Protein AF-A0A1Z9MUP5-F1 (afdb_monomer_lite)

Foldseek 3Di:
DDDDDDPDDDPPPPPPVPPPPPLPQDDQDDDDLCCLLDDDLELLSLQVSLVVLLVSLLVLLVSDPAVVRQCVPPVSVVVNLVSLQSNLSSVVNSCVVHPCVLVDDDPRRDPVVSVVSQVSCVVRQFHSNVRNPGGD

Secondary structure (DSSP, 8-state):
---------------------------PPP--HHHHHSS--SHHHHHHHHHHHHHHHHHHHHTSSSHHHHHH-HHHHHHHHHHHHHHHHHHHHHHHHHGGGGGS--SS--HHHHHHHHHHHHHTTB-GGGGGG-B-

pLDDT: mean 86.46, std 18.6, range [33.03, 98.44]

Radius of gyration: 24.68 Å; chains: 1; bounding box: 64×33×85 Å

Sequence (136 aa):
MMHIFKINSIVFLSFFIIQCSSKNKPVMKEFDENYFVSGKLDPCDCNTKSVDLMNRTIKTRKSFSNVQELKSNQKAKKHITKIAKVYVKLAEKCFEKNATKLFIPSDCNNVKYLEEKQEELFSLGIRLNQGAKVWK

Structure (mmCIF, N/CA/C/O backbone):
data_AF-A0A1Z9MUP5-F1
#
_entry.id   AF-A0A1Z9MUP5-F1
#
loop_
_atom_site.group_PDB
_atom_site.id
_atom_site.type_symbol
_atom_site.label_atom_id
_atom_site.label_alt_id
_atom_site.label_comp_id
_atom_site.label_asym_id
_atom_site.label_entity_id
_atom_site.label_seq_id
_atom_site.pdbx_PDB_ins_code
_atom_site.Cartn_x
_atom_site.Cartn_y
_atom_site.Cartn_z
_atom_site.occupancy
_atom_site.B_iso_or_equiv
_atom_site.auth_seq_id
_atom_site.auth_comp_id
_atom_site.auth_asym_id
_atom_site.auth_atom_id
_atom_site.pdbx_PDB_model_num
ATOM 1 N N . MET A 1 1 ? -51.025 -19.449 66.403 1.00 39.38 1 MET A N 1
ATOM 2 C CA . MET A 1 1 ? -49.638 -19.949 66.345 1.00 39.38 1 MET A CA 1
ATOM 3 C C . MET A 1 1 ? -48.873 -19.063 65.366 1.00 39.38 1 MET A C 1
ATOM 5 O O . MET A 1 1 ? -49.243 -19.006 64.203 1.00 39.38 1 MET A O 1
ATOM 9 N N . MET A 1 2 ? -47.926 -18.282 65.898 1.00 33.03 2 MET A N 1
ATOM 10 C CA . MET A 1 2 ? -46.765 -17.648 65.233 1.00 33.03 2 MET A CA 1
ATOM 11 C C . MET A 1 2 ? -46.226 -18.494 64.050 1.00 33.03 2 MET A C 1
ATOM 13 O O . MET A 1 2 ? -46.297 -19.710 64.135 1.00 33.03 2 MET A O 1
ATOM 17 N N . HIS A 1 3 ? -45.668 -17.998 62.939 1.00 34.84 3 HIS A N 1
ATOM 18 C CA . HIS A 1 3 ? -44.850 -16.810 62.689 1.00 34.84 3 HIS A CA 1
ATOM 19 C C . HIS A 1 3 ? -44.962 -16.358 61.219 1.00 34.84 3 HIS A C 1
ATOM 21 O O . HIS A 1 3 ? -44.957 -17.165 60.294 1.00 34.84 3 HIS A O 1
ATOM 27 N N . ILE A 1 4 ? -44.939 -15.040 61.028 1.00 46.84 4 ILE A N 1
ATOM 28 C CA . ILE A 1 4 ? -44.531 -14.358 59.797 1.00 46.84 4 ILE A CA 1
ATOM 29 C C . ILE A 1 4 ? -43.035 -14.627 59.575 1.00 46.84 4 ILE A C 1
ATOM 31 O O . ILE A 1 4 ? -42.233 -14.273 60.437 1.00 46.8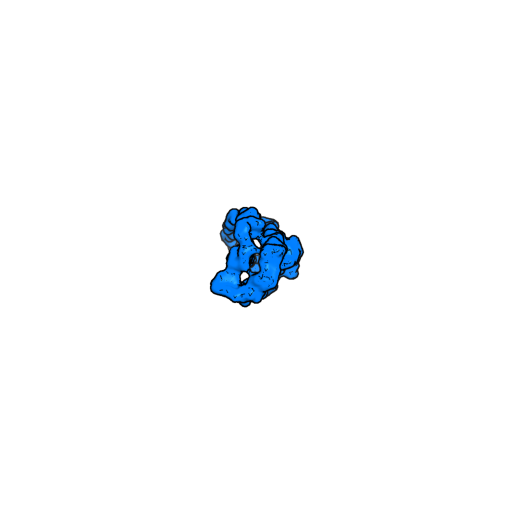4 4 ILE A O 1
ATOM 35 N N . PHE A 1 5 ? -42.650 -15.157 58.412 1.00 44.62 5 PHE A N 1
ATOM 36 C CA . PHE A 1 5 ? -41.295 -14.989 57.880 1.00 44.62 5 PHE A CA 1
ATOM 37 C C . PHE A 1 5 ? -41.371 -14.246 56.548 1.00 44.62 5 PHE A C 1
ATOM 39 O O . PHE A 1 5 ? -41.797 -14.771 55.523 1.00 44.62 5 PHE A O 1
ATOM 46 N N . LYS A 1 6 ? -40.986 -12.969 56.612 1.00 42.78 6 LYS A N 1
ATOM 47 C CA . LYS A 1 6 ? -40.738 -12.096 55.468 1.00 42.78 6 LYS A CA 1
ATOM 48 C C . LYS A 1 6 ? -39.600 -12.709 54.650 1.00 42.78 6 LYS A C 1
ATOM 50 O O . LYS A 1 6 ? -38.499 -12.870 55.172 1.00 42.78 6 LYS A O 1
ATOM 55 N N . ILE A 1 7 ? -39.856 -13.050 53.389 1.00 54.53 7 ILE A N 1
ATOM 56 C CA . ILE A 1 7 ? -38.804 -13.472 52.460 1.00 54.53 7 ILE A CA 1
ATOM 57 C C . ILE A 1 7 ? -37.987 -12.225 52.120 1.00 54.53 7 ILE A C 1
ATOM 59 O O . ILE A 1 7 ? -38.458 -11.308 51.451 1.00 54.53 7 ILE A O 1
ATOM 63 N N . ASN A 1 8 ? -36.786 -12.180 52.688 1.00 44.75 8 ASN A N 1
ATOM 64 C CA . ASN A 1 8 ? -35.794 -11.137 52.494 1.00 44.75 8 ASN A CA 1
ATOM 65 C C . ASN A 1 8 ? -35.348 -11.088 51.028 1.00 44.75 8 ASN A C 1
ATOM 67 O O . ASN A 1 8 ? -34.952 -12.101 50.451 1.00 44.75 8 ASN A O 1
ATOM 71 N N . SER A 1 9 ? -35.359 -9.881 50.467 1.00 53.12 9 SER A N 1
ATOM 72 C CA . SER A 1 9 ? -34.668 -9.518 49.235 1.00 53.12 9 SER A CA 1
ATOM 73 C C . SER A 1 9 ? -33.203 -9.953 49.267 1.00 53.12 9 SER A C 1
ATOM 75 O O . SER A 1 9 ? -32.442 -9.484 50.110 1.00 53.12 9 SER A O 1
ATOM 77 N N . ILE A 1 10 ? -32.777 -10.739 48.280 1.00 55.47 10 ILE A N 1
ATOM 78 C CA . ILE A 1 10 ? -31.390 -10.721 47.806 1.00 55.47 10 ILE A CA 1
ATOM 79 C C . ILE A 1 10 ? -31.450 -10.530 46.294 1.00 55.47 10 ILE A C 1
ATOM 81 O O . ILE A 1 10 ? -31.579 -11.468 45.512 1.00 55.47 10 ILE A O 1
ATOM 85 N N . VAL A 1 11 ? -31.409 -9.260 45.897 1.00 54.88 11 VAL A N 1
ATOM 86 C CA . VAL A 1 11 ? -31.153 -8.834 44.524 1.00 54.88 11 VAL A CA 1
ATOM 87 C C . VAL A 1 11 ? -29.712 -9.233 44.214 1.00 54.88 11 VAL A C 1
ATOM 89 O O . VAL A 1 11 ? -28.775 -8.565 44.648 1.00 54.88 11 VAL A O 1
ATOM 92 N N . PHE A 1 12 ? -29.519 -10.336 43.490 1.00 52.31 12 PHE A N 1
ATOM 93 C CA . PHE A 1 12 ? -28.236 -10.634 42.858 1.00 52.31 12 PHE A CA 1
ATOM 94 C C . PHE A 1 12 ? -28.038 -9.631 41.717 1.00 52.31 12 PHE A C 1
ATOM 96 O O . PHE A 1 12 ? -28.380 -9.879 40.563 1.00 52.31 12 PHE A O 1
ATOM 103 N N . LEU A 1 13 ? -27.523 -8.453 42.070 1.00 52.12 13 LEU A N 1
ATOM 104 C CA . LEU A 1 13 ? -26.994 -7.486 41.124 1.00 52.12 13 LEU A CA 1
ATOM 105 C C . LEU A 1 13 ? -25.732 -8.125 40.529 1.00 52.12 13 LEU A C 1
ATOM 107 O O . LEU A 1 13 ? -24.635 -8.005 41.073 1.00 52.12 13 LEU A O 1
ATOM 111 N N . SER A 1 14 ? -25.893 -8.886 39.447 1.00 57.44 14 SER A N 1
ATOM 112 C CA . SER A 1 14 ? -24.769 -9.366 38.654 1.00 57.44 14 SER A CA 1
ATOM 113 C C . SER A 1 14 ? -24.100 -8.145 38.030 1.00 57.44 14 SER A C 1
ATOM 115 O O . SER A 1 14 ? -24.473 -7.695 36.945 1.00 57.44 14 SER A O 1
ATOM 117 N N . PHE A 1 15 ? -23.134 -7.580 38.754 1.00 53.69 15 PHE A N 1
ATOM 118 C CA . PHE A 1 15 ? -22.132 -6.679 38.216 1.00 53.69 15 PHE A CA 1
ATOM 119 C C . PHE A 1 15 ? -21.377 -7.449 37.131 1.00 53.69 15 PHE A C 1
ATOM 121 O O . PHE A 1 15 ? -20.355 -8.083 37.382 1.00 53.69 15 PHE A O 1
ATOM 128 N N . PHE A 1 16 ? -21.891 -7.397 35.902 1.00 57.84 16 PHE A N 1
ATOM 129 C CA . PHE A 1 16 ? -21.063 -7.564 34.723 1.00 57.84 16 PHE A CA 1
ATOM 130 C C . PHE A 1 16 ? -20.073 -6.405 34.751 1.00 57.84 16 PHE A C 1
ATOM 132 O O . PHE A 1 16 ? -20.345 -5.312 34.257 1.00 57.84 16 PHE A O 1
ATOM 139 N N . ILE A 1 17 ? -18.933 -6.631 35.405 1.00 55.06 17 ILE A N 1
ATOM 140 C CA . ILE A 1 17 ? -17.754 -5.798 35.242 1.00 55.06 17 ILE A CA 1
ATOM 141 C C . ILE A 1 17 ? -17.402 -5.943 33.767 1.00 55.06 17 ILE A C 1
ATOM 143 O O . ILE A 1 17 ? -16.797 -6.927 33.345 1.00 55.06 17 ILE A O 1
ATOM 147 N N . ILE A 1 18 ? -17.854 -4.978 32.965 1.00 56.03 18 ILE A N 1
ATOM 148 C CA . ILE A 1 18 ? -17.349 -4.743 31.621 1.00 56.03 18 ILE A CA 1
ATOM 149 C C . ILE A 1 18 ? -15.880 -4.399 31.832 1.00 56.03 18 ILE A C 1
ATOM 151 O O . ILE A 1 18 ? -15.506 -3.251 32.069 1.00 56.03 18 ILE A O 1
ATOM 155 N N . GLN A 1 19 ? -15.045 -5.432 31.835 1.00 44.75 19 GLN A N 1
ATOM 156 C CA . GLN A 1 19 ? -13.608 -5.302 31.856 1.00 44.75 19 GLN A CA 1
ATOM 157 C C . GLN A 1 19 ? -13.236 -4.748 30.482 1.00 44.75 19 GLN A C 1
ATOM 159 O O . GLN A 1 19 ? -12.994 -5.481 29.524 1.00 44.75 19 GLN A O 1
ATOM 164 N N . CYS A 1 20 ? -13.271 -3.419 30.368 1.00 49.75 20 CYS A N 1
ATOM 165 C CA . CYS A 1 20 ? -12.633 -2.692 29.288 1.00 49.75 20 CYS A CA 1
ATOM 166 C C . CYS A 1 20 ? -11.153 -3.071 29.323 1.00 49.75 20 CYS A C 1
ATOM 168 O O . CYS A 1 20 ? -10.364 -2.498 30.071 1.00 49.75 20 CYS A O 1
ATOM 170 N N . SER A 1 21 ? -10.796 -4.083 28.533 1.00 47.62 21 SER A N 1
ATOM 171 C CA . SER A 1 21 ? -9.416 -4.407 28.215 1.00 47.62 21 SER A CA 1
ATOM 172 C C . SER A 1 21 ? -8.809 -3.146 27.613 1.00 47.62 21 SER A C 1
ATOM 174 O O . SER A 1 21 ? -9.154 -2.747 26.497 1.00 47.62 21 SER A O 1
ATOM 176 N N . SER A 1 22 ? -7.956 -2.468 28.380 1.00 47.66 22 SER A N 1
ATOM 177 C CA . SER A 1 22 ? -7.162 -1.338 27.919 1.00 47.66 22 SER A CA 1
ATOM 178 C C . SER A 1 22 ? -6.127 -1.860 26.923 1.00 47.66 22 SER A C 1
ATOM 180 O O . SER A 1 22 ? -4.942 -1.993 27.214 1.00 47.66 22 SER A O 1
ATOM 182 N N . LYS A 1 23 ? -6.579 -2.194 25.710 1.00 55.22 23 LYS A N 1
ATOM 183 C CA . LYS A 1 23 ? -5.681 -2.486 24.598 1.00 55.22 23 LYS A CA 1
ATOM 184 C C . LYS A 1 23 ? -4.814 -1.245 24.404 1.00 55.22 23 LYS A C 1
ATOM 186 O O . LYS A 1 23 ? -5.324 -0.171 24.076 1.00 55.22 23 LYS A O 1
ATOM 191 N N . ASN A 1 24 ? -3.514 -1.390 24.662 1.00 55.78 24 ASN A N 1
ATOM 192 C CA . ASN A 1 24 ? -2.519 -0.354 24.416 1.00 55.78 24 ASN A CA 1
ATOM 193 C C . ASN A 1 24 ? -2.763 0.241 23.026 1.00 55.78 24 ASN A C 1
ATOM 195 O O . ASN A 1 24 ? -2.781 -0.481 22.027 1.00 55.78 24 ASN A O 1
ATOM 199 N N . LYS A 1 25 ? -3.016 1.555 22.968 1.00 57.31 25 LYS A N 1
ATOM 200 C CA . LYS A 1 25 ? -3.309 2.241 21.706 1.00 57.31 25 LYS A CA 1
ATOM 201 C C . LYS A 1 25 ? -2.143 1.983 20.742 1.00 57.31 25 LYS A C 1
ATOM 203 O O . LYS A 1 25 ? -0.997 2.202 21.136 1.00 57.31 25 LYS A O 1
ATOM 208 N N . PRO A 1 26 ? -2.396 1.552 19.496 1.00 59.34 26 PRO A N 1
ATOM 209 C CA . PRO A 1 26 ? -1.322 1.284 18.553 1.00 59.34 26 PRO A CA 1
ATOM 210 C C . PRO A 1 26 ? -0.496 2.555 18.331 1.00 59.34 26 PRO A C 1
ATOM 212 O O . PRO A 1 26 ? -1.022 3.607 17.948 1.00 59.34 26 PRO A O 1
ATOM 215 N N . VAL A 1 27 ? 0.811 2.458 18.583 1.00 62.00 27 VAL A N 1
ATOM 216 C CA . VAL A 1 27 ? 1.774 3.518 18.272 1.00 62.00 27 VAL A CA 1
ATOM 217 C C . VAL A 1 27 ? 1.919 3.568 16.753 1.00 62.00 27 VAL A C 1
ATOM 219 O O . VAL A 1 27 ? 2.577 2.729 16.135 1.00 62.00 27 VAL A O 1
ATOM 222 N N . MET A 1 28 ? 1.234 4.526 16.135 1.00 68.81 28 MET A N 1
ATOM 223 C CA . MET A 1 28 ? 1.367 4.818 14.711 1.00 68.81 28 MET A CA 1
ATOM 224 C C . MET A 1 28 ? 2.733 5.459 14.470 1.00 68.81 28 MET A C 1
ATOM 226 O O . MET A 1 28 ? 3.011 6.518 15.030 1.00 68.81 28 MET A O 1
ATOM 230 N N . LYS A 1 29 ? 3.573 4.812 13.653 1.00 68.94 29 LYS A N 1
ATOM 231 C CA . LYS A 1 29 ? 4.852 5.383 13.213 1.00 68.94 29 LYS A CA 1
ATOM 232 C C . LYS A 1 29 ? 4.616 6.696 12.467 1.00 68.94 29 LYS A C 1
ATOM 234 O O . LYS A 1 29 ? 3.574 6.874 11.830 1.00 68.94 29 LYS A O 1
ATOM 239 N N . GLU A 1 30 ? 5.610 7.575 12.519 1.00 77.56 30 GLU A N 1
ATOM 240 C CA . GLU A 1 30 ? 5.645 8.777 11.697 1.00 77.56 30 GLU A CA 1
ATOM 241 C C . GLU A 1 30 ? 5.460 8.420 10.212 1.00 77.56 30 GLU A C 1
ATOM 243 O O . GLU A 1 30 ? 5.942 7.391 9.717 1.00 77.56 30 GLU A O 1
ATOM 248 N N . PHE A 1 31 ? 4.657 9.234 9.531 1.00 87.19 31 PHE A N 1
ATOM 249 C CA . PHE A 1 31 ? 4.228 9.006 8.159 1.00 87.19 31 PHE A CA 1
ATOM 250 C C . PHE A 1 31 ? 4.560 10.237 7.325 1.00 87.19 31 PHE A C 1
ATOM 252 O O . PHE A 1 31 ? 3.779 11.196 7.286 1.00 87.19 31 PHE A O 1
ATOM 259 N N . ASP A 1 32 ? 5.720 10.172 6.681 1.00 91.56 32 ASP A N 1
ATOM 260 C CA . ASP A 1 32 ? 6.166 11.137 5.688 1.00 91.56 32 ASP A CA 1
ATOM 261 C C . ASP A 1 32 ? 5.640 10.733 4.308 1.00 91.56 32 ASP A C 1
ATOM 263 O O . ASP A 1 32 ? 6.005 9.693 3.765 1.00 91.56 32 ASP A O 1
ATOM 267 N N . GLU A 1 33 ? 4.759 11.558 3.747 1.00 93.69 33 GLU A N 1
ATOM 268 C CA . GLU A 1 33 ? 4.212 11.340 2.408 1.00 93.69 33 GLU A CA 1
ATOM 269 C C . GLU A 1 33 ? 5.284 11.476 1.325 1.00 93.69 33 GLU A C 1
ATOM 271 O O . GLU A 1 33 ? 5.242 10.749 0.329 1.00 93.69 33 GLU A O 1
ATOM 276 N N . ASN A 1 34 ? 6.241 12.389 1.518 1.00 94.00 34 ASN A N 1
ATOM 277 C CA . ASN A 1 34 ? 7.235 12.733 0.509 1.00 94.00 34 ASN A CA 1
ATOM 278 C C . ASN A 1 34 ? 8.176 11.567 0.247 1.00 94.00 34 ASN A C 1
ATOM 280 O O . ASN A 1 34 ? 8.459 11.289 -0.917 1.00 94.00 34 ASN A O 1
ATOM 284 N N . TYR A 1 35 ? 8.581 10.833 1.286 1.00 94.69 35 TYR A N 1
ATOM 285 C CA . TYR A 1 35 ? 9.337 9.589 1.144 1.00 94.69 35 TYR A CA 1
ATOM 286 C C . TYR A 1 35 ? 8.715 8.629 0.116 1.00 94.69 35 TYR A C 1
ATOM 288 O O . TYR A 1 35 ? 9.415 8.100 -0.749 1.00 94.69 35 TYR A O 1
ATOM 296 N N . PHE A 1 36 ? 7.393 8.435 0.166 1.00 96.56 36 PHE A N 1
ATOM 297 C CA . PHE A 1 36 ? 6.716 7.502 -0.733 1.00 96.56 36 PHE A CA 1
ATOM 298 C C . PHE A 1 36 ? 6.624 8.044 -2.160 1.00 96.56 36 PHE A C 1
ATOM 300 O O . PHE A 1 36 ? 6.848 7.304 -3.105 1.00 96.56 36 PHE A O 1
ATOM 307 N N . VAL A 1 37 ? 6.329 9.331 -2.349 1.00 95.44 37 VAL A N 1
ATOM 308 C CA . VAL A 1 37 ? 6.008 9.879 -3.686 1.00 95.44 37 VAL A CA 1
ATOM 309 C C . VAL A 1 37 ? 7.183 10.565 -4.395 1.00 95.44 37 VAL A C 1
ATOM 311 O O . VAL A 1 37 ? 6.977 11.249 -5.406 1.00 95.44 37 VAL A O 1
ATOM 314 N N . SER A 1 38 ? 8.397 10.419 -3.865 1.00 94.00 38 SER A N 1
ATOM 315 C CA . SER A 1 38 ? 9.646 10.971 -4.405 1.00 94.00 38 SER A CA 1
ATOM 316 C C . SER A 1 38 ? 10.723 9.889 -4.553 1.00 94.00 38 SER A C 1
ATOM 318 O O . SER A 1 38 ? 10.485 8.725 -4.236 1.00 94.00 38 SER A O 1
ATOM 320 N N . GLY A 1 39 ? 11.911 10.256 -5.039 1.00 93.69 39 GLY A N 1
ATOM 321 C CA . GLY A 1 39 ? 13.042 9.341 -5.206 1.00 93.69 39 GLY A CA 1
ATOM 322 C C . GLY A 1 39 ? 13.124 8.721 -6.600 1.00 93.69 39 GLY A C 1
ATOM 323 O O . GLY A 1 39 ? 12.706 9.327 -7.590 1.00 93.69 39 GLY A O 1
ATOM 324 N N . LYS A 1 40 ? 13.716 7.523 -6.683 1.00 94.81 40 LYS A N 1
ATOM 325 C CA . LYS A 1 40 ? 13.988 6.864 -7.965 1.00 94.81 40 LYS A CA 1
ATOM 326 C C . LYS A 1 40 ? 12.709 6.406 -8.641 1.00 94.81 40 LYS A C 1
ATOM 328 O O . LYS A 1 40 ? 12.600 6.624 -9.840 1.00 94.81 40 LYS A O 1
ATOM 333 N N . LEU A 1 41 ? 11.753 5.833 -7.911 1.00 96.62 41 LEU A N 1
ATOM 334 C CA . LEU A 1 41 ? 10.504 5.310 -8.472 1.00 96.62 41 LEU A CA 1
ATOM 335 C C . LEU A 1 41 ? 10.742 4.428 -9.712 1.00 96.62 41 LEU A C 1
ATOM 337 O O . LEU A 1 41 ? 9.992 4.501 -10.678 1.00 96.62 41 LEU A O 1
ATOM 341 N N . ASP A 1 42 ? 11.824 3.649 -9.719 1.00 97.38 42 ASP A N 1
ATOM 342 C CA . ASP A 1 42 ? 11.991 2.520 -10.638 1.00 97.38 42 ASP A CA 1
ATOM 343 C C . ASP A 1 42 ? 11.119 1.341 -10.148 1.00 97.38 42 ASP A C 1
ATOM 345 O O . ASP A 1 42 ? 10.518 1.440 -9.070 1.00 97.38 42 ASP A O 1
ATOM 349 N N . PRO A 1 43 ? 10.999 0.222 -10.888 1.00 97.62 43 PRO A N 1
ATOM 350 C CA . PRO A 1 43 ? 10.118 -0.868 -10.474 1.00 97.62 43 PRO A CA 1
ATOM 351 C C . PRO A 1 43 ? 10.438 -1.420 -9.075 1.00 97.62 43 PRO A C 1
ATOM 353 O O . PRO A 1 43 ? 9.517 -1.740 -8.325 1.00 97.62 43 PRO A O 1
ATOM 356 N N . CYS A 1 44 ? 11.717 -1.463 -8.684 1.00 96.44 44 CYS A N 1
ATOM 357 C CA . CYS A 1 44 ? 12.138 -1.927 -7.361 1.00 96.44 44 CYS A CA 1
ATOM 358 C C . CYS A 1 44 ? 11.658 -0.989 -6.244 1.00 96.44 44 CYS A C 1
ATOM 360 O O . CYS A 1 44 ? 11.076 -1.430 -5.249 1.00 96.44 44 CYS A O 1
ATOM 362 N N . ASP A 1 45 ? 11.912 0.313 -6.400 1.00 97.50 45 ASP A N 1
ATOM 363 C CA . ASP A 1 45 ? 11.533 1.338 -5.423 1.00 97.50 45 ASP A CA 1
ATOM 364 C C . ASP A 1 45 ? 10.003 1.413 -5.295 1.00 97.50 45 ASP A C 1
ATOM 366 O O . ASP A 1 45 ? 9.459 1.457 -4.191 1.00 97.50 45 ASP A O 1
ATOM 370 N N . CYS A 1 46 ? 9.295 1.319 -6.425 1.00 98.06 46 CYS A N 1
ATOM 371 C CA . CYS A 1 46 ? 7.837 1.255 -6.482 1.00 98.06 46 CYS A CA 1
ATOM 372 C C . CYS A 1 46 ? 7.265 0.048 -5.732 1.00 98.06 46 CYS A C 1
ATOM 374 O O . CYS A 1 46 ? 6.342 0.212 -4.926 1.00 98.06 46 CYS A O 1
ATOM 376 N N . ASN A 1 47 ? 7.814 -1.149 -5.959 1.00 97.50 47 ASN A N 1
ATOM 377 C CA . ASN A 1 47 ? 7.388 -2.361 -5.263 1.00 97.50 47 ASN A CA 1
ATOM 378 C C . ASN A 1 47 ? 7.627 -2.235 -3.752 1.00 97.50 47 ASN A C 1
ATOM 380 O O . ASN A 1 47 ? 6.693 -2.358 -2.958 1.00 97.50 47 ASN A O 1
ATOM 384 N N . THR A 1 48 ? 8.847 -1.857 -3.364 1.00 97.25 48 THR A N 1
ATOM 385 C CA . THR A 1 48 ? 9.260 -1.704 -1.961 1.00 97.25 48 THR A CA 1
ATOM 386 C C . THR A 1 48 ? 8.355 -0.732 -1.202 1.00 97.25 48 THR A C 1
ATOM 388 O O . THR A 1 48 ? 7.842 -1.050 -0.125 1.00 97.25 48 THR A O 1
ATOM 391 N N . LYS A 1 49 ? 8.103 0.450 -1.773 1.00 97.62 49 LYS A N 1
ATOM 392 C CA . LYS A 1 49 ? 7.246 1.475 -1.160 1.00 97.62 49 LYS A CA 1
ATOM 393 C C . LYS A 1 49 ? 5.784 1.046 -1.086 1.00 97.62 49 LYS A C 1
ATOM 395 O O . LYS A 1 49 ? 5.123 1.319 -0.083 1.00 97.62 49 LYS A O 1
ATOM 400 N N . SER A 1 50 ? 5.288 0.346 -2.106 1.00 97.81 50 SER A N 1
ATOM 401 C CA . SER A 1 50 ? 3.928 -0.205 -2.110 1.00 97.81 50 SER A CA 1
ATOM 402 C C . SER A 1 50 ? 3.754 -1.232 -0.992 1.00 97.81 50 SER A C 1
ATOM 404 O O . SER A 1 50 ? 2.823 -1.120 -0.192 1.00 97.81 50 SER A O 1
ATOM 406 N N . VAL A 1 51 ? 4.700 -2.168 -0.867 1.00 97.62 51 VAL A N 1
ATOM 407 C CA . VAL A 1 51 ? 4.734 -3.170 0.206 1.00 97.62 51 VAL A CA 1
ATOM 408 C C . VAL A 1 51 ? 4.792 -2.516 1.590 1.00 97.62 51 VAL A C 1
ATOM 410 O O . VAL A 1 51 ? 4.073 -2.956 2.490 1.00 97.62 51 VAL A O 1
ATOM 413 N N . ASP A 1 52 ? 5.587 -1.458 1.793 1.00 97.12 52 ASP A N 1
ATOM 414 C CA . ASP A 1 52 ? 5.634 -0.752 3.086 1.00 97.12 52 ASP A CA 1
ATOM 415 C C . ASP A 1 52 ? 4.260 -0.153 3.449 1.00 97.12 52 ASP A C 1
ATOM 417 O O . ASP A 1 52 ? 3.738 -0.393 4.543 1.00 97.12 52 ASP A O 1
ATOM 421 N N . LEU A 1 53 ? 3.603 0.546 2.515 1.00 97.94 53 LEU A N 1
ATOM 422 C CA . LEU A 1 53 ? 2.256 1.097 2.734 1.00 97.94 53 LEU A CA 1
ATOM 423 C C . LEU A 1 53 ? 1.224 0.002 3.055 1.00 97.94 53 LEU A C 1
ATOM 425 O O . LEU A 1 53 ? 0.412 0.162 3.978 1.00 97.94 53 LEU A O 1
ATOM 429 N N . MET A 1 54 ? 1.271 -1.126 2.341 1.00 98.25 54 MET A N 1
ATOM 430 C CA . MET A 1 54 ? 0.404 -2.278 2.597 1.00 98.25 54 MET A CA 1
ATOM 431 C C . MET A 1 54 ? 0.662 -2.880 3.984 1.00 98.25 54 MET A C 1
ATOM 433 O O . MET A 1 54 ? -0.275 -3.044 4.767 1.00 98.25 54 MET A O 1
ATOM 437 N N . ASN A 1 55 ? 1.922 -3.130 4.348 1.00 97.56 55 ASN A N 1
ATOM 438 C CA . ASN A 1 55 ? 2.291 -3.720 5.637 1.00 97.56 55 ASN A CA 1
ATOM 439 C C . ASN A 1 55 ? 1.938 -2.812 6.824 1.00 97.56 55 ASN A C 1
ATOM 441 O O . ASN A 1 55 ? 1.421 -3.293 7.838 1.00 97.56 55 ASN A O 1
ATOM 445 N N . ARG A 1 56 ? 2.139 -1.492 6.707 1.00 96.50 56 ARG A N 1
ATOM 446 C CA . ARG A 1 56 ? 1.694 -0.516 7.722 1.00 96.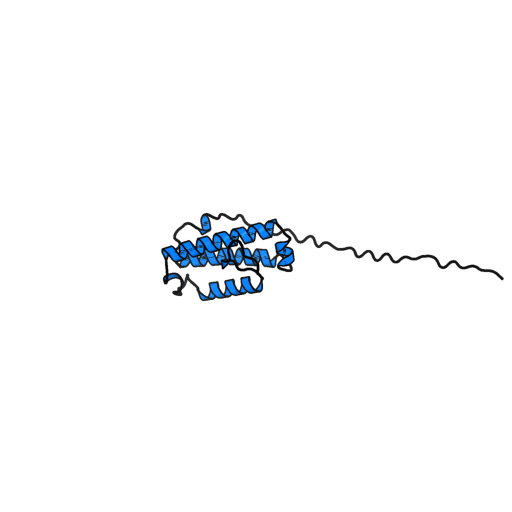50 56 ARG A CA 1
ATOM 447 C C . ARG A 1 56 ? 0.183 -0.564 7.925 1.00 96.50 56 ARG A C 1
ATOM 449 O O . ARG A 1 56 ? -0.300 -0.534 9.063 1.00 96.50 56 ARG A O 1
ATOM 456 N N . THR A 1 57 ? -0.562 -0.675 6.831 1.00 97.38 57 THR A N 1
ATOM 457 C CA . THR A 1 57 ? -2.022 -0.774 6.855 1.00 97.38 57 THR A CA 1
ATOM 458 C C . THR A 1 57 ? -2.488 -2.081 7.491 1.00 97.38 57 THR A C 1
ATOM 460 O O . THR A 1 57 ? -3.308 -2.042 8.408 1.00 97.38 57 THR A O 1
ATOM 463 N N . ILE A 1 58 ? -1.918 -3.222 7.087 1.00 97.81 58 ILE A N 1
ATOM 464 C CA . ILE A 1 58 ? -2.199 -4.546 7.667 1.00 97.81 58 ILE A CA 1
ATOM 465 C C . ILE A 1 58 ? -1.923 -4.536 9.172 1.00 97.81 58 ILE A C 1
ATOM 467 O O . ILE A 1 58 ? -2.779 -4.939 9.960 1.00 97.81 58 ILE A O 1
ATOM 471 N N . LYS A 1 59 ? -0.765 -4.014 9.595 1.00 96.81 59 LYS A N 1
ATOM 472 C CA . LYS A 1 59 ? -0.396 -3.920 11.014 1.00 96.81 59 LYS A CA 1
ATOM 473 C C . LYS A 1 59 ? -1.395 -3.076 11.803 1.00 96.81 59 LYS A C 1
ATOM 475 O O . LYS A 1 59 ? -1.824 -3.479 12.882 1.00 96.81 59 LYS A O 1
ATOM 480 N N . THR A 1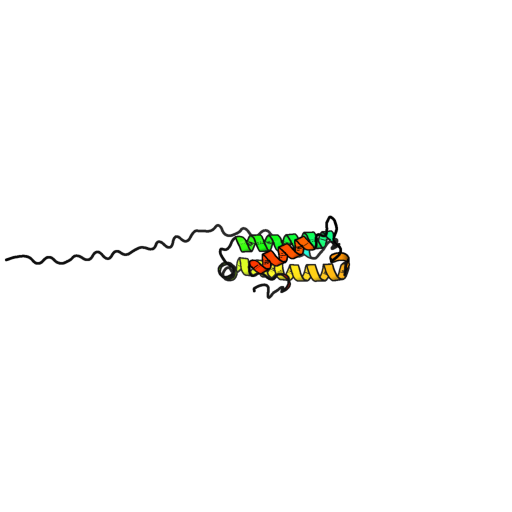 60 ? -1.794 -1.926 11.257 1.00 96.00 60 THR A N 1
ATOM 481 C CA . THR A 1 60 ? -2.802 -1.064 11.887 1.00 96.00 60 THR A CA 1
ATOM 482 C C . THR A 1 60 ? -4.128 -1.810 11.986 1.00 96.00 60 THR A C 1
ATOM 484 O O . THR A 1 60 ? -4.722 -1.859 13.057 1.00 96.00 60 THR A O 1
ATOM 487 N N . ARG A 1 61 ? -4.568 -2.473 10.915 1.00 95.94 61 ARG A N 1
ATOM 488 C CA . ARG A 1 61 ? -5.832 -3.208 10.875 1.00 95.94 61 ARG A CA 1
ATOM 489 C C . ARG A 1 61 ? -5.891 -4.385 11.843 1.00 95.94 61 ARG A C 1
ATOM 491 O O . ARG A 1 61 ? -6.920 -4.552 12.494 1.00 95.94 61 ARG A O 1
ATOM 498 N N . LYS A 1 62 ? -4.809 -5.153 11.976 1.00 96.44 62 LYS A N 1
ATOM 499 C CA . LYS A 1 62 ? -4.713 -6.297 12.899 1.00 96.44 62 LYS A CA 1
ATOM 500 C C . LYS A 1 62 ? -4.652 -5.893 14.378 1.00 96.44 62 LYS A C 1
ATOM 502 O O . LYS A 1 62 ? -4.878 -6.735 15.234 1.00 96.44 62 LYS A O 1
ATOM 507 N N . SER A 1 63 ? -4.406 -4.616 14.693 1.00 96.69 63 SER A N 1
ATOM 508 C CA . SER A 1 63 ? -4.490 -4.113 16.078 1.00 96.69 63 SER A CA 1
ATOM 509 C C . SER A 1 63 ? -5.928 -3.912 16.589 1.00 96.69 63 SER A C 1
ATOM 511 O O . SER A 1 63 ? -6.126 -3.677 17.779 1.00 96.69 63 SER A O 1
ATOM 513 N N . PHE A 1 64 ? -6.926 -4.042 15.709 1.00 96.69 64 PHE A N 1
ATOM 514 C CA . PHE A 1 64 ? -8.353 -3.969 16.027 1.00 96.69 64 PHE A CA 1
ATOM 515 C C . PHE A 1 64 ? -9.017 -5.321 15.767 1.00 96.69 64 PHE A C 1
ATOM 517 O O . PHE A 1 64 ? -8.647 -6.035 14.831 1.00 96.69 64 PHE A O 1
ATOM 524 N N . SER A 1 65 ? -10.037 -5.655 16.552 1.00 96.25 65 SER A N 1
ATOM 525 C CA . SER A 1 65 ? -10.710 -6.959 16.484 1.00 96.25 65 SER A CA 1
ATOM 526 C C . SER A 1 65 ? -11.463 -7.124 15.160 1.00 96.25 65 SER A C 1
ATOM 528 O O . SER A 1 65 ? -11.444 -8.187 14.548 1.00 96.25 65 SER A O 1
ATOM 530 N N . ASN A 1 66 ? -12.080 -6.050 14.662 1.00 95.81 66 ASN A N 1
ATOM 531 C CA . ASN A 1 66 ? -12.773 -6.026 13.374 1.00 95.81 66 ASN A CA 1
ATOM 532 C C . ASN A 1 66 ? -12.663 -4.648 12.691 1.00 95.81 66 ASN A C 1
ATOM 534 O O . ASN A 1 66 ? -12.120 -3.691 13.249 1.00 95.81 66 ASN A O 1
ATOM 538 N N . VAL A 1 67 ? -13.144 -4.553 11.447 1.00 95.75 67 VAL A N 1
ATOM 539 C CA . VAL A 1 67 ? -13.034 -3.320 10.652 1.00 95.75 67 VAL A CA 1
ATOM 540 C C . VAL A 1 67 ? -13.951 -2.211 11.182 1.00 95.75 67 VAL A C 1
ATOM 542 O O . VAL A 1 67 ? -13.590 -1.040 11.090 1.00 95.75 67 VAL A O 1
ATOM 545 N N . GLN A 1 68 ? -15.095 -2.547 11.787 1.00 96.19 68 GLN A N 1
ATOM 546 C CA . GLN A 1 68 ? -15.993 -1.582 12.426 1.00 96.19 68 GLN A CA 1
ATOM 547 C C . GLN A 1 68 ? -15.311 -0.892 13.613 1.00 96.19 68 GLN A C 1
ATOM 549 O O . GLN A 1 68 ? -15.319 0.334 13.673 1.00 96.19 68 GLN A O 1
ATOM 554 N N . GLU A 1 69 ? -14.649 -1.643 14.496 1.00 96.81 69 GLU A N 1
ATOM 555 C CA . GLU A 1 69 ? -13.891 -1.100 15.634 1.00 96.81 69 GLU A CA 1
ATOM 556 C C . GLU A 1 69 ? -12.810 -0.117 15.158 1.00 96.81 69 GLU A C 1
ATOM 558 O O . GLU A 1 69 ? -12.676 0.989 15.686 1.00 96.81 69 GLU A O 1
ATOM 563 N N . LEU A 1 70 ? -12.094 -0.476 14.088 1.00 96.06 70 LEU A N 1
ATOM 564 C CA . LEU A 1 70 ? -11.121 0.414 13.468 1.00 96.06 70 LEU A CA 1
ATOM 565 C C . LEU A 1 70 ? -11.774 1.684 12.907 1.00 96.06 70 LEU A C 1
ATOM 567 O O . LEU A 1 70 ? -11.266 2.783 13.126 1.00 96.06 70 LEU A O 1
ATOM 571 N N . LYS A 1 71 ? -12.884 1.551 12.167 1.00 95.31 71 LYS A N 1
ATOM 572 C CA . LYS A 1 71 ? -13.599 2.681 11.543 1.00 95.31 71 LYS A CA 1
ATOM 573 C C . LYS A 1 71 ? -14.178 3.637 12.590 1.00 95.31 71 LYS A C 1
ATOM 575 O O . LYS A 1 71 ? -14.256 4.836 12.317 1.00 95.31 71 LYS A O 1
ATOM 580 N N . SER A 1 72 ? -14.527 3.134 13.771 1.00 96.44 72 SER A N 1
ATOM 581 C CA . SER A 1 72 ? -14.958 3.939 14.919 1.00 96.44 72 SER A CA 1
ATOM 582 C C . SER A 1 72 ? -13.796 4.670 15.603 1.00 96.44 72 SER A C 1
ATOM 584 O O . SER A 1 72 ? -14.003 5.702 16.238 1.00 96.44 72 SER A O 1
ATOM 586 N N . ASN A 1 73 ? -12.550 4.213 15.431 1.00 96.88 73 ASN A N 1
ATOM 587 C CA . ASN A 1 73 ? -11.370 4.932 15.900 1.00 96.88 73 ASN A CA 1
ATOM 588 C C . ASN A 1 73 ? -10.948 6.017 14.895 1.00 96.88 73 ASN A C 1
ATOM 590 O O . ASN A 1 73 ? -10.313 5.750 13.873 1.00 96.88 73 ASN A O 1
ATOM 594 N N . GLN A 1 74 ? -11.245 7.281 15.205 1.00 95.69 74 GLN A N 1
ATOM 595 C CA . GLN A 1 74 ? -11.015 8.382 14.267 1.00 95.69 74 GLN A CA 1
ATOM 596 C C . GLN A 1 74 ? -9.537 8.593 13.898 1.00 95.69 74 GLN A C 1
ATOM 598 O O . GLN A 1 74 ? -9.249 8.980 12.763 1.00 95.69 74 GLN A O 1
ATOM 603 N N . LYS A 1 75 ? -8.595 8.310 14.809 1.00 95.12 75 LYS A N 1
ATOM 604 C CA . LYS A 1 75 ? -7.153 8.415 14.531 1.00 95.12 75 LYS A CA 1
ATOM 605 C C . LYS A 1 75 ? -6.715 7.340 13.532 1.00 95.12 75 LYS A C 1
ATOM 607 O O . LYS A 1 75 ? -6.105 7.670 12.517 1.00 95.12 75 LYS A O 1
ATOM 612 N N . ALA A 1 76 ? -7.083 6.082 13.777 1.00 95.44 76 ALA A N 1
ATOM 613 C CA . ALA A 1 76 ? -6.757 4.964 12.893 1.00 95.44 76 ALA A CA 1
ATOM 614 C C . ALA A 1 76 ? -7.442 5.096 11.525 1.00 95.44 76 ALA A C 1
ATOM 616 O O . ALA A 1 76 ? -6.790 4.943 10.491 1.00 95.44 76 ALA A O 1
ATOM 617 N N . LYS A 1 77 ? -8.726 5.480 11.502 1.00 96.19 77 LYS A N 1
ATOM 618 C CA . LYS A 1 77 ? -9.465 5.760 10.264 1.00 96.19 77 LYS A CA 1
ATOM 619 C C . LYS A 1 77 ? -8.768 6.831 9.425 1.00 96.19 77 LYS A C 1
ATOM 621 O O . LYS A 1 77 ? -8.540 6.618 8.233 1.00 96.19 77 LYS A O 1
ATOM 626 N N . LYS A 1 78 ? -8.407 7.971 10.030 1.00 95.50 78 LYS A N 1
ATOM 627 C CA . LYS A 1 78 ? -7.679 9.050 9.337 1.00 95.50 78 LYS A CA 1
ATOM 628 C C . LYS A 1 78 ? -6.325 8.567 8.819 1.00 95.50 78 LYS A C 1
ATOM 630 O O . LYS A 1 78 ? -5.975 8.879 7.686 1.00 95.50 78 LYS A O 1
ATOM 635 N N . HIS A 1 79 ? -5.600 7.774 9.604 1.00 95.62 79 HIS A N 1
ATOM 636 C CA . HIS A 1 79 ? -4.300 7.239 9.209 1.00 95.62 79 HIS A CA 1
ATOM 637 C C . HIS A 1 79 ? -4.365 6.333 7.981 1.00 95.62 79 HIS A C 1
ATOM 639 O O . HIS A 1 79 ? -3.657 6.583 7.011 1.00 95.62 79 HIS A O 1
ATOM 645 N N . ILE A 1 80 ? -5.246 5.328 7.988 1.00 96.94 80 ILE A N 1
ATOM 646 C CA . ILE A 1 80 ? -5.400 4.412 6.848 1.00 96.94 80 ILE A CA 1
ATOM 647 C C . ILE A 1 80 ? -5.912 5.162 5.618 1.00 96.94 80 ILE A C 1
ATOM 649 O O . ILE A 1 80 ? -5.441 4.918 4.513 1.00 96.94 80 ILE A O 1
ATOM 653 N N . THR A 1 81 ? -6.806 6.138 5.801 1.00 97.06 81 THR A N 1
ATOM 654 C CA . THR A 1 81 ? -7.257 6.996 4.693 1.00 97.06 81 THR A CA 1
ATOM 655 C C . THR A 1 81 ? -6.095 7.806 4.100 1.00 97.06 81 THR A C 1
ATOM 657 O O . THR A 1 81 ? -6.012 7.951 2.882 1.00 97.06 81 THR A O 1
ATOM 660 N N . LYS A 1 82 ? -5.181 8.320 4.938 1.00 96.69 82 LYS A N 1
ATOM 661 C CA . LYS A 1 82 ? -3.968 9.029 4.496 1.00 96.69 82 LYS A CA 1
ATOM 662 C C . LYS A 1 82 ? -3.047 8.091 3.707 1.00 96.69 82 LYS A C 1
ATOM 664 O O . LYS A 1 82 ? -2.666 8.424 2.591 1.00 96.69 82 LYS A O 1
ATOM 669 N N . ILE A 1 83 ? -2.777 6.895 4.240 1.00 97.69 83 ILE A N 1
ATOM 670 C CA . ILE A 1 83 ? -1.988 5.861 3.553 1.00 97.69 83 ILE A CA 1
ATOM 671 C C . ILE A 1 83 ? -2.597 5.516 2.190 1.00 97.69 83 ILE A C 1
ATOM 673 O O . ILE A 1 83 ? -1.875 5.484 1.202 1.00 97.69 83 ILE A O 1
ATOM 677 N N . ALA A 1 84 ? -3.913 5.318 2.106 1.00 98.19 84 ALA A N 1
ATOM 678 C CA . ALA A 1 84 ? -4.583 4.967 0.855 1.00 98.19 84 ALA A CA 1
ATOM 679 C C . ALA A 1 84 ? -4.468 6.060 -0.216 1.00 98.19 84 ALA A C 1
ATOM 681 O O . ALA A 1 84 ? -4.213 5.757 -1.378 1.00 98.19 84 ALA A O 1
ATOM 682 N N . LYS A 1 85 ? -4.597 7.338 0.161 1.00 98.00 85 LYS A N 1
ATOM 683 C CA . LYS A 1 85 ? -4.361 8.456 -0.769 1.00 98.00 85 LYS A CA 1
ATOM 684 C C . LYS A 1 85 ? -2.925 8.463 -1.296 1.00 98.00 85 LYS A C 1
ATOM 686 O O . LYS A 1 85 ? -2.713 8.650 -2.489 1.00 98.00 85 LYS A O 1
ATOM 691 N N . VAL A 1 86 ? -1.951 8.234 -0.416 1.00 98.25 86 VAL A N 1
ATOM 692 C CA . VAL A 1 86 ? -0.534 8.163 -0.799 1.00 98.25 86 VAL A CA 1
ATOM 693 C C . VAL A 1 86 ? -0.243 6.942 -1.664 1.00 98.25 86 VAL A C 1
ATOM 695 O O . VAL A 1 86 ? 0.515 7.061 -2.617 1.00 98.25 86 VAL A O 1
ATOM 698 N N . TYR A 1 87 ? -0.874 5.801 -1.389 1.00 98.31 87 TYR A N 1
ATOM 699 C CA . TYR A 1 87 ? -0.751 4.594 -2.200 1.00 98.31 87 TYR A CA 1
ATOM 700 C C . TYR A 1 87 ? -1.212 4.828 -3.642 1.00 98.31 87 TYR A C 1
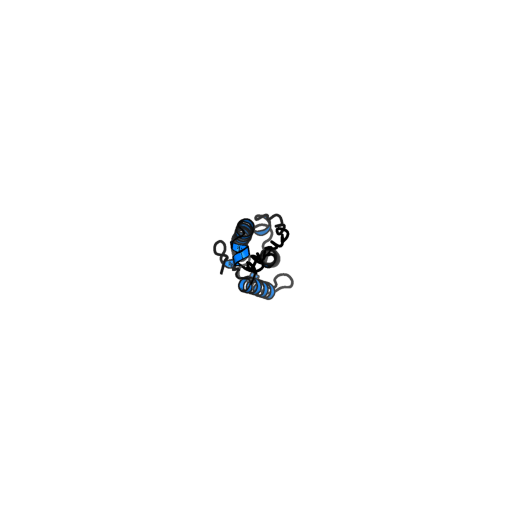ATOM 702 O O . TYR A 1 87 ? -0.487 4.487 -4.569 1.00 98.31 87 TYR A O 1
ATOM 710 N N . VAL A 1 88 ? -2.372 5.467 -3.837 1.00 98.44 88 VAL A N 1
ATOM 711 C CA . VAL A 1 88 ? -2.863 5.828 -5.180 1.00 98.44 88 VAL A CA 1
ATOM 712 C C . VAL A 1 88 ? -1.882 6.767 -5.883 1.00 98.44 88 VAL A C 1
ATOM 714 O O . VAL A 1 88 ? -1.467 6.483 -7.001 1.00 98.44 88 VAL A O 1
ATOM 717 N N . LYS A 1 89 ? -1.416 7.816 -5.197 1.00 98.38 89 LYS A N 1
ATOM 718 C CA . LYS A 1 89 ? -0.444 8.767 -5.759 1.00 98.38 89 LYS A CA 1
ATOM 719 C C . LYS A 1 89 ? 0.903 8.118 -6.104 1.00 98.38 89 LYS A C 1
ATOM 721 O O . LYS A 1 89 ? 1.532 8.487 -7.091 1.00 98.38 89 LYS A O 1
ATOM 726 N N . LEU A 1 90 ? 1.372 7.174 -5.287 1.00 98.38 90 LEU A N 1
ATOM 727 C CA . LEU A 1 90 ? 2.558 6.368 -5.580 1.00 98.38 90 LEU A CA 1
ATOM 728 C C . LEU A 1 90 ? 2.327 5.524 -6.836 1.00 98.38 90 LEU A C 1
ATOM 730 O O . LEU A 1 90 ? 3.162 5.552 -7.732 1.00 98.38 90 LEU A O 1
ATOM 734 N N . ALA A 1 91 ? 1.203 4.807 -6.907 1.00 97.56 91 ALA A N 1
ATOM 735 C CA . ALA A 1 91 ? 0.869 3.947 -8.038 1.00 97.56 91 ALA A CA 1
ATOM 736 C C . ALA A 1 91 ? 0.792 4.738 -9.354 1.00 97.56 91 ALA A C 1
ATOM 738 O O . ALA A 1 91 ? 1.383 4.312 -10.342 1.00 97.56 91 ALA A O 1
ATOM 739 N N . GLU A 1 92 ? 0.150 5.910 -9.344 1.00 98.06 92 GLU A N 1
ATOM 740 C CA . GLU A 1 92 ? 0.092 6.835 -10.484 1.00 98.06 92 GLU A CA 1
ATOM 741 C C . GLU A 1 92 ? 1.499 7.219 -10.959 1.00 98.06 92 GLU A C 1
ATOM 743 O O . GLU A 1 92 ? 1.862 6.950 -12.101 1.00 98.06 92 GLU A O 1
ATOM 748 N N . LYS A 1 93 ? 2.343 7.742 -10.063 1.00 98.12 93 LYS A N 1
ATOM 749 C CA . LYS A 1 93 ? 3.715 8.151 -10.409 1.00 98.12 93 LYS A CA 1
ATOM 750 C C . LYS A 1 93 ? 4.591 6.995 -10.885 1.00 98.12 93 LYS A C 1
ATOM 752 O O . LYS A 1 93 ? 5.407 7.150 -11.793 1.00 98.12 93 LYS A O 1
ATOM 757 N N . CYS A 1 94 ? 4.456 5.837 -10.249 1.00 98.06 94 CYS A N 1
ATOM 758 C CA . CYS A 1 94 ? 5.161 4.630 -10.649 1.00 98.06 94 CYS A CA 1
ATOM 759 C C . CYS A 1 94 ? 4.753 4.204 -12.056 1.00 98.06 94 CYS A C 1
ATOM 761 O O . CYS A 1 94 ? 5.622 3.847 -12.855 1.00 98.06 94 CYS A O 1
ATOM 763 N N . PHE A 1 95 ? 3.458 4.262 -12.368 1.00 97.62 95 PHE A N 1
ATOM 764 C CA . PHE A 1 95 ? 2.940 3.930 -13.687 1.00 97.62 95 PHE A CA 1
ATOM 765 C C . PHE A 1 95 ? 3.406 4.933 -14.745 1.00 97.62 95 PHE A C 1
ATOM 767 O O . PHE A 1 95 ? 3.939 4.512 -15.767 1.00 97.62 95 PHE A O 1
ATOM 774 N N . GLU A 1 96 ? 3.311 6.237 -14.475 1.00 97.69 96 GLU A N 1
ATOM 775 C CA . GLU A 1 96 ? 3.798 7.298 -15.370 1.00 97.69 96 GLU A CA 1
ATOM 776 C C . GLU A 1 96 ? 5.275 7.112 -15.743 1.00 97.69 96 GLU A C 1
ATOM 778 O O . GLU A 1 96 ? 5.664 7.315 -16.891 1.00 97.69 96 GLU A O 1
ATOM 783 N N . LYS A 1 97 ? 6.107 6.694 -14.782 1.00 97.69 97 LYS A N 1
ATOM 784 C CA . LYS A 1 97 ? 7.550 6.546 -14.992 1.00 97.69 97 LYS A CA 1
ATOM 785 C C . LYS A 1 97 ? 7.960 5.236 -15.670 1.00 97.69 97 LYS A C 1
ATOM 787 O O . LYS A 1 97 ? 8.944 5.216 -16.409 1.00 97.69 97 LYS A O 1
ATOM 792 N N . ASN A 1 98 ? 7.269 4.135 -15.383 1.00 97.31 98 ASN A N 1
ATOM 793 C CA . ASN A 1 98 ? 7.734 2.790 -15.748 1.00 97.31 98 ASN A CA 1
ATOM 794 C C . ASN A 1 98 ? 6.823 2.070 -16.746 1.00 97.31 98 ASN A C 1
ATOM 796 O O . ASN A 1 98 ? 7.272 1.121 -17.393 1.00 97.31 98 ASN A O 1
ATOM 800 N N . ALA A 1 99 ? 5.565 2.500 -16.863 1.00 95.19 99 ALA A N 1
ATOM 801 C CA . ALA A 1 99 ? 4.527 1.871 -17.668 1.00 95.19 99 ALA A CA 1
ATOM 802 C C . ALA A 1 99 ? 4.502 0.343 -17.472 1.00 95.19 99 ALA A C 1
ATOM 804 O O . ALA A 1 99 ? 4.382 -0.154 -16.349 1.00 95.19 99 ALA A O 1
ATOM 805 N N . THR A 1 100 ? 4.658 -0.420 -18.555 1.00 93.81 100 THR A N 1
ATOM 806 C CA . THR A 1 100 ? 4.566 -1.883 -18.543 1.00 93.81 100 THR A CA 1
ATOM 807 C C . THR A 1 100 ? 5.674 -2.572 -17.743 1.00 93.81 100 THR A C 1
ATOM 809 O O . THR A 1 100 ? 5.486 -3.708 -17.315 1.00 93.81 100 THR A O 1
ATOM 812 N N . LYS A 1 101 ? 6.801 -1.897 -17.464 1.00 94.88 101 LYS A N 1
ATOM 813 C CA . LYS A 1 101 ? 7.926 -2.481 -16.709 1.00 94.88 101 LYS A CA 1
ATOM 814 C C . LYS A 1 101 ? 7.559 -2.856 -15.273 1.00 94.88 101 LYS A C 1
ATOM 816 O O . LYS A 1 101 ? 8.220 -3.711 -14.696 1.00 94.88 101 LYS A O 1
ATOM 821 N N . LEU A 1 102 ? 6.506 -2.261 -14.704 1.00 95.06 102 LEU A N 1
ATOM 822 C CA . LEU A 1 102 ? 5.999 -2.637 -13.378 1.00 95.06 102 LEU A CA 1
ATOM 823 C C . LEU A 1 102 ? 5.431 -4.057 -13.333 1.00 95.06 102 LEU A C 1
ATOM 825 O O . LEU A 1 102 ? 5.415 -4.668 -12.270 1.00 95.06 102 LEU A O 1
ATOM 829 N N . PHE A 1 103 ? 4.978 -4.581 -14.470 1.00 93.62 103 PHE A N 1
ATOM 830 C CA . PHE A 1 103 ? 4.365 -5.907 -14.559 1.00 93.62 103 PHE A CA 1
ATOM 831 C C . PHE A 1 103 ? 5.370 -6.994 -14.940 1.00 93.62 103 PHE A C 1
ATOM 833 O O . PHE A 1 103 ? 4.990 -8.152 -15.070 1.00 93.62 103 PHE A O 1
ATOM 840 N N . ILE A 1 104 ? 6.643 -6.634 -15.124 1.00 94.19 104 ILE A N 1
ATOM 841 C CA . ILE A 1 104 ? 7.716 -7.578 -15.424 1.00 94.19 104 ILE A CA 1
ATOM 842 C C . ILE A 1 104 ? 8.358 -7.986 -14.093 1.00 94.19 104 ILE A C 1
ATOM 844 O O . ILE A 1 104 ? 8.960 -7.130 -13.432 1.00 94.19 104 ILE A O 1
ATOM 848 N N . PRO A 1 105 ? 8.233 -9.257 -13.672 1.00 94.69 105 PRO A N 1
ATOM 849 C CA . PRO A 1 105 ? 8.858 -9.723 -12.446 1.00 94.69 105 PRO A CA 1
ATOM 850 C C . PRO A 1 105 ? 10.384 -9.609 -12.500 1.00 94.69 105 PRO A C 1
ATOM 852 O O . PRO A 1 105 ? 11.002 -9.829 -13.542 1.00 94.69 105 PRO A O 1
ATOM 855 N N . SER A 1 106 ? 10.991 -9.298 -11.360 1.00 93.69 106 SER A N 1
ATOM 856 C CA . SER A 1 106 ? 12.443 -9.330 -11.156 1.00 93.69 106 SER A CA 1
ATOM 857 C C . SER A 1 106 ? 12.763 -9.623 -9.690 1.00 93.69 106 SER A C 1
ATOM 859 O O . SER A 1 106 ? 11.855 -9.657 -8.858 1.00 93.69 106 SER A O 1
ATOM 861 N N . ASP A 1 107 ? 14.048 -9.768 -9.356 1.00 92.31 107 ASP A N 1
ATOM 862 C CA . ASP A 1 107 ? 14.514 -10.023 -7.982 1.00 92.31 107 ASP A CA 1
ATOM 863 C C . ASP A 1 107 ? 13.977 -9.006 -6.959 1.00 92.31 107 ASP A C 1
ATOM 865 O O . ASP A 1 107 ? 13.754 -9.339 -5.797 1.00 92.31 107 ASP A O 1
ATOM 869 N N . CYS A 1 108 ? 13.744 -7.761 -7.391 1.00 91.94 108 CYS A N 1
ATOM 870 C CA . CYS A 1 108 ? 13.234 -6.676 -6.551 1.00 91.94 108 CYS A CA 1
ATOM 871 C C . CYS A 1 108 ? 11.760 -6.318 -6.824 1.00 91.94 108 CYS A C 1
ATOM 873 O O . CYS A 1 108 ? 11.113 -5.707 -5.974 1.00 91.94 108 CYS A O 1
ATOM 875 N N . ASN A 1 109 ? 11.232 -6.634 -8.014 1.00 94.62 109 ASN A N 1
ATOM 876 C CA . ASN A 1 109 ? 9.866 -6.317 -8.415 1.00 94.62 109 ASN A CA 1
ATOM 877 C C . ASN A 1 109 ? 9.020 -7.590 -8.402 1.00 94.62 109 ASN A C 1
ATOM 879 O O . ASN A 1 109 ? 8.773 -8.219 -9.431 1.00 94.62 109 ASN A O 1
ATOM 883 N N . ASN A 1 110 ? 8.575 -7.975 -7.212 1.00 95.44 110 ASN A N 1
ATOM 884 C CA . ASN A 1 110 ? 7.732 -9.143 -7.030 1.00 95.44 110 ASN A CA 1
ATOM 885 C C . ASN A 1 110 ? 6.246 -8.773 -7.184 1.00 95.44 110 ASN A C 1
ATOM 887 O O . ASN A 1 110 ? 5.607 -8.310 -6.237 1.00 95.44 110 ASN A O 1
ATOM 891 N N . VAL A 1 111 ? 5.709 -8.956 -8.393 1.00 93.44 111 VAL A N 1
ATOM 892 C CA . VAL A 1 111 ? 4.306 -8.650 -8.731 1.00 93.44 111 VAL A CA 1
ATOM 893 C C . VAL A 1 111 ? 3.341 -9.553 -7.959 1.00 93.44 111 VAL A C 1
ATOM 895 O O . VAL A 1 111 ? 2.396 -9.060 -7.350 1.00 93.44 111 VAL A O 1
ATOM 898 N N . LYS A 1 112 ? 3.636 -10.856 -7.888 1.00 95.62 112 LYS A N 1
ATOM 899 C CA . LYS A 1 112 ? 2.810 -11.833 -7.166 1.00 95.62 112 LYS A CA 1
ATOM 900 C C . LYS A 1 112 ? 2.667 -11.473 -5.685 1.00 95.62 112 LYS A C 1
ATOM 902 O O . LYS A 1 112 ? 1.577 -11.522 -5.129 1.00 95.62 112 LYS A O 1
ATOM 907 N N . TYR A 1 113 ? 3.757 -11.054 -5.047 1.00 96.00 113 TYR A N 1
ATOM 908 C CA . TYR A 1 113 ? 3.721 -10.654 -3.642 1.00 96.00 113 TYR A CA 1
ATOM 909 C C . TYR A 1 113 ? 2.878 -9.391 -3.400 1.00 96.00 113 TYR A C 1
ATOM 911 O O . TYR A 1 113 ? 2.210 -9.280 -2.370 1.00 96.00 113 TYR A O 1
ATOM 919 N N . LEU A 1 114 ? 2.868 -8.441 -4.345 1.00 95.94 114 LEU A N 1
ATOM 920 C CA . LEU A 1 114 ? 1.971 -7.282 -4.274 1.00 95.94 114 LEU A CA 1
ATOM 921 C C . LEU A 1 114 ? 0.501 -7.705 -4.359 1.00 95.94 114 LEU A C 1
ATOM 923 O O . LEU A 1 114 ? -0.318 -7.201 -3.590 1.00 95.94 114 LEU A O 1
ATOM 927 N N . GLU A 1 115 ? 0.177 -8.637 -5.256 1.00 95.56 115 GLU A N 1
ATOM 928 C CA . GLU A 1 115 ? -1.176 -9.181 -5.410 1.00 95.56 115 GLU A CA 1
ATOM 929 C C . GLU A 1 115 ? -1.633 -9.896 -4.132 1.00 95.56 115 GLU A C 1
ATOM 931 O O . GLU A 1 115 ? -2.676 -9.549 -3.578 1.00 95.56 115 GLU A O 1
ATOM 936 N N . GLU A 1 116 ? -0.805 -10.788 -3.579 1.00 97.81 116 GLU A N 1
ATOM 937 C CA . GLU A 1 116 ? -1.075 -11.489 -2.314 1.00 97.81 116 GLU A CA 1
ATOM 938 C C . GLU A 1 116 ? -1.340 -10.505 -1.160 1.00 97.81 116 GLU A C 1
ATOM 940 O O . GLU A 1 116 ? -2.254 -10.682 -0.348 1.00 97.81 116 GLU A O 1
ATOM 945 N N . LYS A 1 117 ? -0.571 -9.411 -1.088 1.00 97.81 117 LYS A N 1
ATOM 946 C CA . LYS A 1 117 ? -0.773 -8.364 -0.078 1.00 97.81 117 LY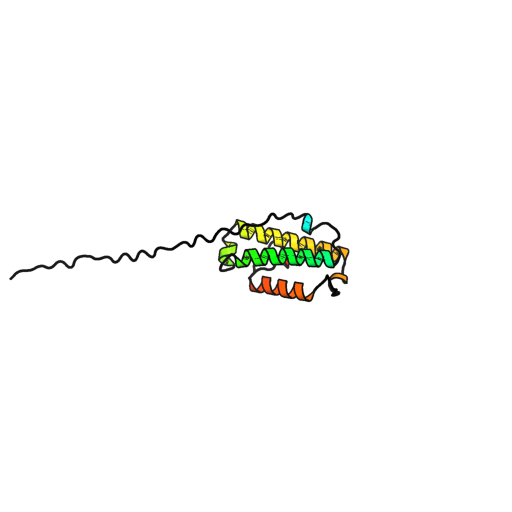S A CA 1
ATOM 947 C C . LYS A 1 117 ? -2.053 -7.567 -0.298 1.00 97.81 117 LYS A C 1
ATOM 949 O O . LYS A 1 117 ? -2.707 -7.171 0.674 1.00 97.81 117 LYS A O 1
ATOM 954 N N . GLN A 1 118 ? -2.421 -7.321 -1.549 1.00 97.06 118 GLN A N 1
ATOM 955 C CA . GLN A 1 118 ? -3.666 -6.647 -1.885 1.00 97.06 118 GLN A CA 1
ATOM 956 C C . GLN A 1 118 ? -4.882 -7.514 -1.534 1.00 97.06 118 GLN A C 1
ATOM 958 O O . GLN A 1 118 ? -5.847 -7.003 -0.960 1.00 97.06 118 GLN A O 1
ATOM 963 N N . GLU A 1 119 ? -4.811 -8.820 -1.779 1.00 97.81 119 GLU A N 1
ATOM 964 C CA . GLU A 1 119 ? -5.825 -9.787 -1.353 1.00 97.81 119 GLU A CA 1
ATOM 965 C C . GLU A 1 119 ? -5.932 -9.875 0.175 1.00 97.81 119 GLU A C 1
ATOM 967 O O . GLU A 1 119 ? -7.042 -9.834 0.719 1.00 97.81 119 GLU A O 1
ATOM 972 N N . GLU A 1 120 ? -4.800 -9.895 0.891 1.00 97.94 120 GLU A N 1
ATOM 973 C CA . GLU A 1 120 ? -4.781 -9.840 2.358 1.00 97.94 120 GLU A CA 1
ATOM 974 C C . GLU A 1 120 ? -5.538 -8.596 2.855 1.00 97.94 120 GLU A C 1
ATOM 976 O O . GLU A 1 120 ? -6.440 -8.698 3.691 1.00 97.94 120 GLU A O 1
ATOM 981 N N . LEU A 1 121 ? -5.243 -7.416 2.304 1.00 97.94 121 LEU A N 1
ATOM 982 C CA . LEU A 1 121 ? -5.952 -6.178 2.641 1.00 97.94 121 LEU A CA 1
ATOM 983 C C . LEU A 1 121 ? -7.453 -6.259 2.340 1.00 97.94 121 LEU A C 1
ATOM 985 O O . LEU A 1 121 ? -8.268 -5.848 3.175 1.00 97.94 121 LEU A O 1
ATOM 989 N N . PHE A 1 122 ? -7.825 -6.819 1.188 1.00 97.00 122 PHE A N 1
ATOM 990 C CA . PHE A 1 122 ? -9.223 -6.985 0.794 1.00 97.00 122 PHE A CA 1
ATOM 991 C C . PHE A 1 122 ? -9.980 -7.886 1.773 1.00 97.00 122 PHE A C 1
ATOM 993 O O . PHE A 1 122 ? -11.095 -7.538 2.178 1.00 97.00 122 PHE A O 1
ATOM 1000 N N . SER A 1 123 ? -9.366 -8.992 2.208 1.00 97.25 123 SER A N 1
ATOM 1001 C CA . SER A 1 123 ? -9.929 -9.894 3.223 1.00 97.25 123 SER A CA 1
ATOM 1002 C C . SER A 1 123 ? -10.123 -9.196 4.576 1.00 97.25 123 SER A C 1
ATOM 1004 O O . SER A 1 123 ? -11.085 -9.459 5.296 1.00 97.25 123 SER A O 1
ATOM 1006 N N . LEU A 1 124 ? -9.265 -8.220 4.887 1.00 97.06 124 LEU A N 1
ATOM 1007 C CA . LEU A 1 124 ? -9.339 -7.415 6.103 1.00 97.06 124 LEU A CA 1
ATOM 1008 C C . LEU A 1 124 ? -10.324 -6.229 6.009 1.00 97.06 124 LEU A C 1
ATOM 1010 O O . LEU A 1 124 ? -10.477 -5.488 6.991 1.00 97.06 124 LEU A O 1
ATOM 1014 N N . GLY A 1 125 ? -11.007 -6.061 4.870 1.00 97.25 125 GLY A N 1
ATOM 1015 C CA . GLY A 1 125 ? -12.008 -5.015 4.628 1.00 97.25 125 GLY A CA 1
ATOM 1016 C C . GLY A 1 125 ? -11.434 -3.677 4.147 1.00 97.25 125 GLY A C 1
ATOM 1017 O O . GLY A 1 125 ? -12.079 -2.639 4.309 1.00 97.25 125 GLY A O 1
ATOM 1018 N N . ILE A 1 126 ? -10.222 -3.679 3.587 1.00 97.81 126 ILE A N 1
ATOM 1019 C CA . ILE A 1 126 ? -9.478 -2.478 3.188 1.00 97.81 126 ILE A CA 1
ATOM 1020 C C . ILE A 1 126 ? -9.112 -2.557 1.707 1.00 97.81 126 ILE A C 1
ATOM 1022 O O . ILE A 1 126 ? -8.548 -3.544 1.263 1.00 97.81 126 ILE A O 1
ATOM 1026 N N . ARG A 1 127 ? -9.365 -1.489 0.950 1.00 97.00 127 ARG A N 1
ATOM 1027 C CA . ARG A 1 127 ? -9.069 -1.358 -0.482 1.00 97.00 127 ARG A CA 1
ATOM 1028 C C . ARG A 1 127 ? -8.202 -0.124 -0.741 1.00 97.00 127 ARG A C 1
ATOM 1030 O O . ARG A 1 127 ? -8.715 0.951 -1.041 1.00 97.00 127 ARG A O 1
ATOM 1037 N N . LEU A 1 128 ? -6.878 -0.249 -0.597 1.00 97.00 128 LEU A N 1
ATOM 1038 C CA . LEU A 1 128 ? -5.960 0.898 -0.739 1.00 97.00 128 LEU A CA 1
ATOM 1039 C C . LEU A 1 128 ? -6.035 1.565 -2.120 1.00 97.00 128 LEU A C 1
ATOM 1041 O O . LEU A 1 128 ? -5.964 2.787 -2.212 1.00 97.00 128 LEU A O 1
ATOM 1045 N N . ASN A 1 129 ? -6.268 0.783 -3.175 1.00 94.88 129 ASN A N 1
ATOM 1046 C CA . ASN A 1 129 ? -6.436 1.272 -4.545 1.00 94.88 129 ASN A CA 1
ATOM 1047 C C . ASN A 1 129 ? -7.685 2.153 -4.758 1.00 94.88 129 ASN A C 1
ATOM 1049 O O . ASN A 1 129 ? -7.833 2.739 -5.823 1.00 94.88 129 ASN A O 1
ATOM 1053 N N . GLN A 1 130 ? -8.577 2.274 -3.767 1.00 95.94 130 GLN A N 1
ATOM 1054 C CA . GLN A 1 130 ? -9.727 3.188 -3.805 1.00 95.94 130 GLN A CA 1
ATOM 1055 C C . GLN A 1 130 ? -9.457 4.538 -3.115 1.00 95.94 130 GLN A C 1
ATOM 1057 O O . GLN A 1 130 ? -10.364 5.369 -2.988 1.00 95.94 130 GLN A O 1
ATOM 1062 N N . GLY A 1 131 ? -8.227 4.778 -2.647 1.00 95.19 131 GLY A N 1
ATOM 1063 C CA . GLY A 1 131 ? -7.810 6.063 -2.089 1.00 95.19 131 GLY A CA 1
ATOM 1064 C C . GLY A 1 131 ? -8.691 6.512 -0.922 1.00 95.19 131 GLY A C 1
ATOM 1065 O O . GLY A 1 131 ? -8.809 5.834 0.093 1.00 95.19 131 GLY A O 1
ATOM 1066 N N . ALA A 1 132 ? -9.353 7.665 -1.046 1.00 93.75 132 ALA A N 1
ATOM 1067 C CA . ALA A 1 132 ? -10.220 8.188 0.016 1.00 93.75 132 ALA A CA 1
ATOM 1068 C C . ALA A 1 132 ? -11.414 7.269 0.361 1.00 93.75 132 ALA A C 1
ATOM 1070 O O . ALA A 1 132 ? -11.929 7.335 1.478 1.00 93.75 132 ALA A O 1
ATOM 1071 N N . LYS A 1 133 ? -11.836 6.401 -0.569 1.00 94.44 133 LYS A N 1
ATOM 1072 C CA . LYS A 1 133 ? -12.927 5.427 -0.396 1.00 94.44 133 LYS A CA 1
ATOM 1073 C C . LYS A 1 133 ? -12.402 4.041 0.012 1.00 94.44 133 LYS A C 1
ATOM 1075 O O . LYS A 1 133 ? -12.974 3.033 -0.362 1.00 94.44 133 LYS A O 1
ATOM 1080 N N . VAL A 1 134 ? -11.324 3.991 0.796 1.00 94.19 134 VAL A N 1
ATOM 1081 C CA . VAL A 1 134 ? -10.572 2.775 1.178 1.00 94.19 134 VAL A CA 1
ATOM 1082 C C . VAL A 1 134 ? -11.376 1.658 1.867 1.00 94.19 134 VAL A C 1
ATOM 1084 O O . VAL A 1 134 ? -10.884 0.544 2.016 1.00 94.19 134 VAL A O 1
ATOM 1087 N N . TRP A 1 135 ? -12.591 1.911 2.338 1.00 91.06 135 TRP A N 1
ATOM 1088 C CA . TRP A 1 135 ? -13.346 0.937 3.128 1.00 91.06 135 TRP A CA 1
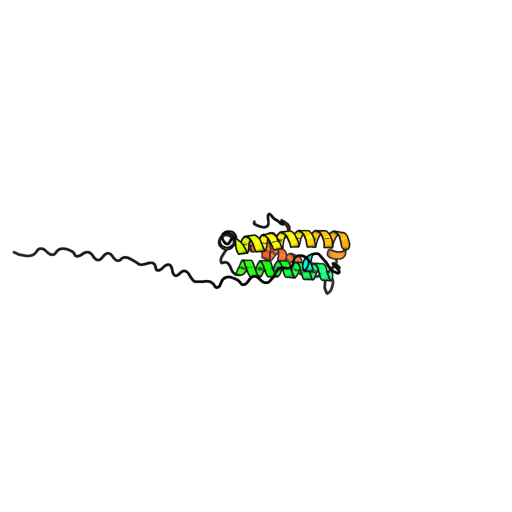ATOM 1089 C C . TRP A 1 135 ? -14.264 0.111 2.226 1.00 91.06 135 TRP A C 1
ATOM 1091 O O . TRP A 1 135 ? -15.045 0.696 1.478 1.00 91.06 135 TRP A O 1
ATOM 1101 N N . LYS A 1 136 ? -14.189 -1.223 2.334 1.00 77.31 136 LYS A N 1
ATOM 1102 C CA . LYS A 1 136 ? -15.206 -2.126 1.772 1.00 77.31 136 LYS A CA 1
ATOM 1103 C C . LYS A 1 136 ? -16.508 -2.039 2.576 1.00 77.31 136 LYS A C 1
ATOM 1105 O O . LYS A 1 136 ? -16.452 -1.694 3.787 1.00 77.31 136 LYS A O 1
#